Protein AF-A0AAE4IYU4-F1 (afdb_monomer)

Radius of gyration: 15.79 Å; Cα contacts (8 Å, |Δi|>4): 19; chains: 1; bounding box: 30×13×50 Å

pLDDT: mean 85.26, std 11.62, range [46.31, 97.12]

Organism: NCBI:txid2071710

Structure (mmCIF, N/CA/C/O backbone):
data_AF-A0AAE4IYU4-F1
#
_entry.id   AF-A0AAE4IYU4-F1
#
loop_
_atom_site.group_PDB
_atom_site.id
_atom_site.type_symbol
_atom_site.label_atom_id
_atom_site.label_alt_id
_atom_site.label_comp_id
_atom_site.label_asym_id
_atom_site.label_entity_id
_atom_site.label_seq_id
_atom_site.pdbx_PDB_ins_code
_atom_site.Cartn_x
_atom_site.Cartn_y
_atom_site.Cartn_z
_atom_site.occupancy
_atom_site.B_iso_or_equiv
_atom_site.auth_seq_id
_atom_site.auth_comp_id
_atom_site.auth_asym_id
_atom_site.auth_atom_id
_atom_site.pdbx_PDB_model_num
ATOM 1 N N . MET A 1 1 ? -17.077 5.344 31.566 1.00 61.72 1 MET A N 1
ATOM 2 C CA . MET A 1 1 ? -15.795 4.659 31.256 1.00 61.72 1 MET A CA 1
ATOM 3 C C . MET A 1 1 ? -15.839 3.807 29.983 1.00 61.72 1 MET A C 1
ATOM 5 O O . MET A 1 1 ? -14.850 3.770 29.267 1.00 61.72 1 MET A O 1
ATOM 9 N N . GLN A 1 2 ? -16.947 3.110 29.699 1.00 75.50 2 GLN A N 1
ATOM 10 C CA . GLN A 1 2 ? -17.050 2.162 28.577 1.00 75.50 2 GLN A CA 1
ATOM 11 C C . GLN A 1 2 ? -17.055 2.844 27.195 1.00 75.50 2 GLN A C 1
ATOM 13 O O . GLN A 1 2 ? -16.368 2.384 26.292 1.00 75.50 2 GLN A O 1
ATOM 18 N N . PHE A 1 3 ? -17.722 3.999 27.073 1.00 81.00 3 PHE A N 1
ATOM 19 C CA . PHE A 1 3 ? -17.733 4.820 25.852 1.00 81.00 3 PHE A CA 1
ATOM 20 C C . PHE A 1 3 ? -16.329 5.275 25.424 1.00 81.00 3 PHE A C 1
ATOM 22 O O . PHE A 1 3 ? -15.927 5.065 24.287 1.00 81.00 3 PHE A O 1
ATOM 29 N N . LEU A 1 4 ? -15.542 5.815 26.362 1.00 83.62 4 LEU A N 1
ATOM 30 C CA . LEU A 1 4 ? -14.189 6.310 26.083 1.00 83.62 4 LEU A CA 1
ATOM 31 C C . LEU A 1 4 ? -13.242 5.183 25.633 1.00 83.62 4 LEU A C 1
ATOM 33 O O . LEU A 1 4 ? -12.397 5.392 24.771 1.00 83.62 4 LEU A O 1
ATOM 37 N N . LYS A 1 5 ? -13.412 3.975 26.190 1.00 84.12 5 LYS A N 1
ATOM 38 C CA . LYS A 1 5 ? -12.668 2.779 25.769 1.00 84.12 5 LYS A CA 1
ATOM 39 C C . LYS A 1 5 ? -13.053 2.310 24.365 1.00 84.12 5 LYS A C 1
ATOM 41 O O . LYS A 1 5 ? -12.157 1.941 23.618 1.00 84.12 5 LYS A O 1
ATOM 46 N N . SER A 1 6 ? -14.343 2.317 24.019 1.00 83.50 6 SER A N 1
ATOM 47 C CA . SER A 1 6 ? -14.805 1.959 22.668 1.00 83.50 6 SER A CA 1
ATOM 48 C C . SER A 1 6 ? -14.259 2.938 21.635 1.00 83.50 6 SER A C 1
ATOM 50 O O . SER A 1 6 ? -13.644 2.527 20.666 1.00 83.50 6 SER A O 1
ATOM 52 N N . PHE A 1 7 ? -14.371 4.234 21.919 1.00 79.75 7 PHE A N 1
ATOM 53 C CA . PHE A 1 7 ? -13.901 5.292 21.032 1.00 79.75 7 PHE A CA 1
ATOM 54 C C . PHE A 1 7 ? -12.387 5.233 20.775 1.00 79.75 7 PHE A C 1
ATOM 56 O O . PHE A 1 7 ? -11.941 5.328 19.637 1.00 79.75 7 PHE A O 1
ATOM 63 N N . LEU A 1 8 ? -11.581 5.032 21.824 1.00 86.38 8 LEU A N 1
ATOM 64 C CA . LEU A 1 8 ? -10.130 4.870 21.675 1.00 86.38 8 LEU A CA 1
ATOM 65 C C . LEU A 1 8 ? -9.758 3.604 20.898 1.00 86.38 8 LEU A C 1
ATOM 67 O O . LEU A 1 8 ? -8.759 3.604 20.184 1.00 86.38 8 LEU A O 1
ATOM 71 N N . LYS A 1 9 ? -10.545 2.533 21.043 1.00 84.88 9 LYS A N 1
ATOM 72 C CA . LYS A 1 9 ? -10.330 1.290 20.306 1.00 84.88 9 LYS A CA 1
ATOM 73 C C . LYS A 1 9 ? -10.629 1.473 18.820 1.00 84.88 9 LYS A C 1
ATOM 75 O O . LYS A 1 9 ? -9.788 1.099 18.016 1.00 84.88 9 LYS A O 1
ATOM 80 N N . ASP A 1 10 ? -11.737 2.126 18.485 1.00 81.19 10 ASP A N 1
ATOM 81 C CA . ASP A 1 10 ? -12.100 2.415 17.095 1.00 81.19 10 ASP A CA 1
ATOM 82 C C . ASP A 1 10 ? -11.036 3.291 16.416 1.00 81.19 10 ASP A C 1
ATOM 84 O O . ASP A 1 10 ? -10.589 2.979 15.318 1.00 81.19 10 ASP A O 1
ATOM 88 N N . ILE A 1 11 ? -10.530 4.324 17.105 1.00 83.50 11 ILE A N 1
ATOM 89 C CA . ILE A 1 11 ? -9.431 5.161 16.589 1.00 83.50 11 ILE A CA 1
ATOM 90 C C . ILE A 1 11 ? -8.157 4.344 16.352 1.00 83.50 11 ILE A C 1
ATOM 92 O O . ILE A 1 11 ? -7.465 4.545 15.353 1.00 83.50 11 ILE A O 1
ATOM 96 N N . MET A 1 12 ? -7.808 3.458 17.285 1.00 84.31 12 MET A N 1
ATOM 97 C CA . MET A 1 12 ? -6.596 2.648 17.183 1.00 84.31 12 MET A CA 1
ATOM 98 C C . MET A 1 12 ? -6.706 1.611 16.062 1.00 84.31 12 MET A C 1
ATOM 100 O O . MET A 1 12 ? -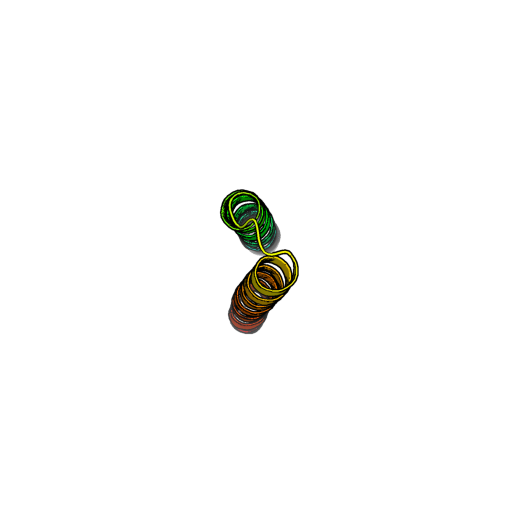5.736 1.413 15.330 1.00 84.31 12 MET A O 1
ATOM 104 N N . ASP A 1 13 ? -7.878 0.998 15.898 1.00 82.81 13 ASP A N 1
ATOM 105 C CA . ASP A 1 13 ? -8.156 0.051 14.820 1.00 82.81 13 ASP A CA 1
ATOM 106 C C . ASP A 1 13 ? -8.135 0.765 13.460 1.00 82.81 13 ASP A C 1
ATOM 108 O O . ASP A 1 13 ? -7.462 0.299 12.539 1.00 82.81 13 ASP A O 1
ATOM 112 N N . ASP A 1 14 ? -8.758 1.941 13.341 1.00 80.25 14 ASP A N 1
ATOM 113 C CA . ASP A 1 14 ? -8.688 2.765 12.131 1.00 80.25 14 ASP A CA 1
ATOM 114 C C . ASP A 1 14 ? -7.236 3.123 11.785 1.00 80.25 14 ASP A C 1
ATOM 116 O O . ASP A 1 14 ? -6.785 2.903 10.657 1.00 80.25 14 ASP A O 1
ATOM 120 N N . PHE A 1 15 ? -6.463 3.620 12.756 1.00 82.69 15 PHE A N 1
ATOM 121 C CA . PHE A 1 15 ? -5.056 3.967 12.548 1.00 82.69 15 PHE A CA 1
ATOM 122 C C . PHE A 1 15 ? -4.229 2.756 12.096 1.00 82.69 15 PHE A C 1
ATOM 124 O O . PHE A 1 15 ? -3.409 2.869 11.181 1.00 82.69 15 PHE A O 1
ATOM 131 N N . PHE A 1 16 ? -4.470 1.587 12.694 1.00 82.94 16 PHE A N 1
ATOM 132 C CA . PHE A 1 16 ? -3.788 0.351 12.331 1.00 82.94 16 PHE A CA 1
ATOM 133 C C . PHE A 1 16 ? -4.116 -0.083 10.897 1.00 82.94 16 PHE A C 1
ATOM 135 O O . PHE A 1 16 ? -3.204 -0.418 10.138 1.00 82.94 16 PHE A O 1
ATOM 142 N N . TRP A 1 17 ? -5.386 -0.037 10.488 1.00 79.75 17 TRP A N 1
ATOM 143 C CA . TRP A 1 17 ? -5.802 -0.447 9.144 1.00 79.75 17 TRP A CA 1
ATOM 144 C C . TRP A 1 17 ? -5.323 0.512 8.056 1.00 79.75 17 TRP A C 1
ATOM 146 O O . TRP A 1 17 ? -4.754 0.057 7.058 1.00 79.75 17 TRP A O 1
ATOM 156 N N . TYR A 1 18 ? -5.483 1.825 8.247 1.00 81.06 18 TYR A N 1
ATOM 157 C CA . TYR A 1 18 ? -4.975 2.809 7.286 1.00 81.06 18 TYR A CA 1
ATOM 158 C C . TYR A 1 18 ? -3.444 2.774 7.213 1.00 81.06 18 TYR A C 1
ATOM 160 O O . TYR A 1 18 ? -2.887 2.775 6.114 1.00 81.06 18 TYR A O 1
ATOM 168 N N . GLY A 1 19 ? -2.760 2.668 8.357 1.00 85.62 19 GLY A N 1
ATOM 169 C CA . GLY A 1 19 ? -1.302 2.564 8.414 1.00 85.62 19 GLY A CA 1
ATOM 170 C C . GLY A 1 19 ? -0.775 1.308 7.720 1.00 85.62 19 GLY A C 1
ATOM 171 O O . GLY A 1 19 ? 0.142 1.393 6.906 1.00 85.62 19 GLY A O 1
ATOM 172 N N . THR A 1 20 ? -1.402 0.155 7.966 1.00 86.88 20 THR A N 1
ATOM 173 C CA . THR A 1 20 ? -1.042 -1.116 7.317 1.00 86.88 20 THR A CA 1
ATOM 174 C C . THR A 1 20 ? -1.257 -1.049 5.805 1.00 86.88 20 THR A C 1
ATOM 176 O O . THR A 1 20 ? -0.408 -1.513 5.045 1.00 86.88 20 THR A O 1
ATOM 179 N N . GLY A 1 21 ? -2.352 -0.430 5.350 1.00 87.44 21 GLY A N 1
ATOM 180 C CA . GLY A 1 21 ? -2.620 -0.239 3.924 1.00 87.44 21 GLY A CA 1
ATOM 181 C C . GLY A 1 21 ? -1.569 0.638 3.243 1.00 87.44 21 GLY A C 1
ATOM 182 O O . GLY A 1 21 ? -1.004 0.243 2.227 1.00 87.44 21 GLY A O 1
ATOM 183 N N . ILE A 1 22 ? -1.249 1.792 3.832 1.00 88.56 22 ILE A N 1
ATOM 184 C CA . ILE A 1 22 ? -0.214 2.699 3.311 1.00 88.56 22 ILE A CA 1
ATOM 185 C C . ILE A 1 22 ? 1.147 1.998 3.270 1.00 88.56 22 ILE A C 1
ATOM 187 O O . ILE A 1 22 ? 1.845 2.060 2.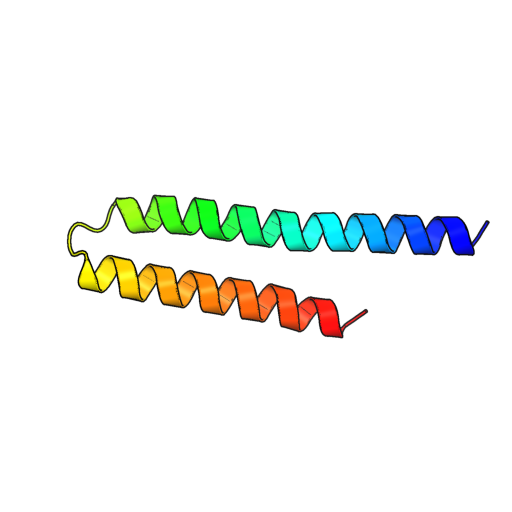259 1.00 88.56 22 ILE A O 1
ATOM 191 N N . PHE A 1 23 ? 1.510 1.283 4.335 1.00 91.19 23 PHE A N 1
ATOM 192 C CA . PHE A 1 23 ? 2.768 0.546 4.403 1.00 91.19 23 PHE A CA 1
ATOM 193 C C .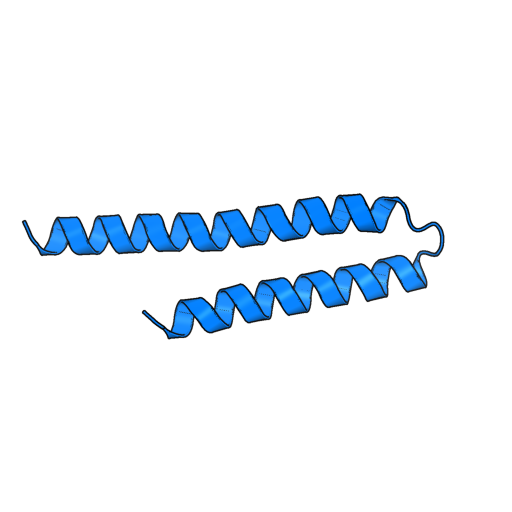 PHE A 1 23 ? 2.869 -0.532 3.314 1.00 91.19 23 PHE A C 1
ATOM 195 O O . PHE A 1 23 ? 3.892 -0.632 2.637 1.00 91.19 23 PHE A O 1
ATOM 202 N N . ALA A 1 24 ? 1.793 -1.289 3.083 1.00 90.81 24 ALA A N 1
ATOM 203 C CA . ALA A 1 24 ? 1.735 -2.291 2.022 1.00 90.81 24 ALA A CA 1
ATOM 204 C C . ALA A 1 24 ? 1.879 -1.672 0.621 1.00 90.81 24 ALA A C 1
ATOM 206 O O . ALA A 1 24 ? 2.581 -2.231 -0.221 1.00 90.81 24 ALA A O 1
ATOM 207 N N . VAL A 1 25 ? 1.274 -0.503 0.376 1.00 92.69 25 VAL A N 1
ATOM 208 C CA . VAL A 1 25 ? 1.428 0.223 -0.896 1.00 92.69 25 VAL A CA 1
ATOM 209 C C . VAL A 1 25 ? 2.864 0.700 -1.091 1.00 92.69 25 VAL A C 1
ATOM 211 O O . VAL A 1 25 ? 3.395 0.551 -2.186 1.00 92.69 25 VAL A O 1
ATO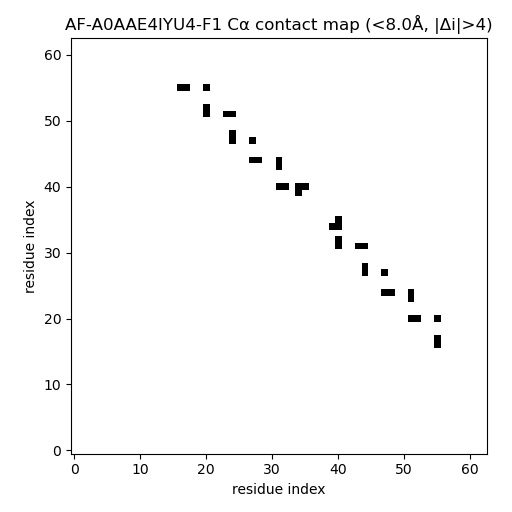M 214 N N . ILE A 1 26 ? 3.514 1.223 -0.048 1.00 93.12 26 ILE A N 1
ATOM 215 C CA . ILE A 1 26 ? 4.911 1.675 -0.126 1.00 93.12 26 ILE A CA 1
ATOM 216 C C . ILE A 1 26 ? 5.841 0.497 -0.430 1.00 93.12 26 ILE A C 1
ATOM 218 O O . ILE A 1 26 ? 6.643 0.580 -1.358 1.00 93.12 26 ILE A O 1
ATOM 222 N N . LEU A 1 27 ? 5.714 -0.619 0.295 1.00 94.00 27 LEU A N 1
ATOM 223 C CA . LEU A 1 27 ? 6.509 -1.819 0.019 1.00 94.00 27 LEU A CA 1
ATOM 224 C C . LEU A 1 27 ? 6.241 -2.372 -1.383 1.00 94.00 27 LEU A C 1
ATOM 226 O O . LEU A 1 27 ? 7.170 -2.772 -2.080 1.00 94.00 27 LEU A O 1
ATOM 230 N N . GLY A 1 28 ? 4.98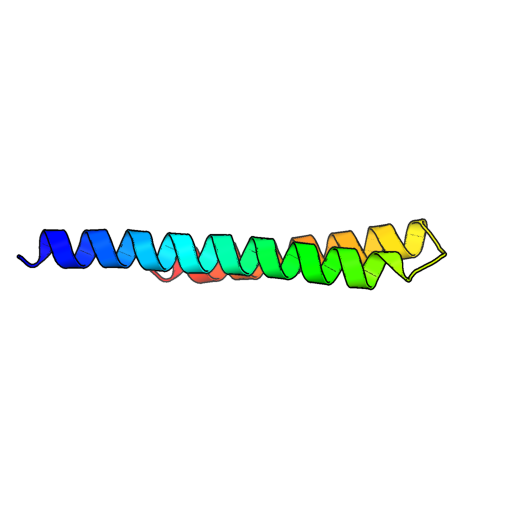0 -2.355 -1.810 1.00 93.19 28 GLY A N 1
ATOM 231 C CA . GLY A 1 28 ? 4.588 -2.742 -3.155 1.00 93.19 28 GLY A CA 1
ATOM 232 C C . GLY A 1 28 ? 5.202 -1.852 -4.232 1.00 93.19 28 GLY A C 1
ATOM 233 O O . GLY A 1 28 ? 5.721 -2.363 -5.217 1.00 93.19 28 GLY A O 1
ATOM 234 N N . ALA A 1 29 ? 5.211 -0.534 -4.029 1.00 93.31 29 ALA A N 1
ATOM 235 C CA . ALA A 1 29 ? 5.839 0.419 -4.939 1.00 93.31 29 ALA A CA 1
ATOM 236 C C . ALA A 1 29 ? 7.357 0.205 -5.027 1.00 93.31 29 ALA A C 1
ATOM 238 O O . ALA A 1 29 ? 7.914 0.222 -6.121 1.00 93.31 29 ALA A O 1
ATOM 239 N N . VAL A 1 30 ? 8.019 -0.060 -3.894 1.00 96.25 30 VAL A N 1
ATOM 240 C CA . VAL A 1 30 ? 9.446 -0.413 -3.867 1.00 96.25 30 VAL A CA 1
ATOM 241 C C . VAL A 1 30 ? 9.688 -1.695 -4.661 1.00 96.25 30 VAL A C 1
ATOM 243 O O . VAL A 1 30 ? 10.567 -1.712 -5.514 1.00 96.25 30 VAL A O 1
ATOM 246 N N . ALA A 1 31 ? 8.884 -2.741 -4.461 1.00 92.62 31 ALA A N 1
ATOM 247 C CA . ALA A 1 31 ? 9.000 -3.979 -5.233 1.00 92.62 31 ALA A CA 1
ATOM 248 C C . ALA A 1 31 ? 8.797 -3.747 -6.742 1.00 92.62 31 ALA A C 1
ATOM 250 O O . ALA A 1 31 ? 9.553 -4.270 -7.557 1.00 92.62 31 ALA A O 1
ATOM 251 N N . VAL A 1 32 ? 7.810 -2.927 -7.110 1.00 95.81 32 VAL A N 1
ATOM 252 C CA . VAL A 1 32 ? 7.516 -2.573 -8.505 1.00 95.81 32 VAL A CA 1
ATOM 253 C C . VAL A 1 32 ? 8.635 -1.742 -9.136 1.00 95.81 32 VAL A C 1
ATOM 255 O O . VAL A 1 32 ? 8.893 -1.907 -10.321 1.00 95.81 32 VAL A O 1
ATOM 258 N N . SER A 1 33 ? 9.350 -0.910 -8.371 1.00 95.00 33 SER A N 1
ATOM 259 C CA . SER A 1 33 ? 10.449 -0.088 -8.906 1.00 95.00 33 SER A CA 1
ATOM 260 C C . SER A 1 33 ? 11.638 -0.887 -9.457 1.00 95.00 33 SER A C 1
ATOM 262 O O . SER A 1 33 ? 12.477 -0.320 -10.149 1.00 95.00 33 SER A O 1
ATOM 264 N N . PHE A 1 34 ? 11.706 -2.194 -9.181 1.00 95.94 34 PHE A N 1
ATOM 265 C CA . PHE A 1 34 ? 12.706 -3.098 -9.757 1.00 95.94 34 PHE A CA 1
ATOM 266 C C . PHE A 1 34 ? 12.277 -3.713 -11.099 1.00 95.94 34 PHE A C 1
ATOM 268 O O . PHE A 1 34 ? 13.040 -4.475 -11.689 1.00 95.94 34 PHE A O 1
ATOM 275 N N . ILE A 1 35 ? 11.062 -3.430 -11.572 1.00 95.69 35 ILE A N 1
ATOM 276 C CA . ILE A 1 35 ? 10.553 -3.904 -12.859 1.00 95.69 35 ILE A CA 1
ATOM 277 C C . ILE A 1 35 ? 10.889 -2.853 -13.922 1.00 95.69 35 ILE A C 1
ATOM 279 O O . ILE A 1 35 ? 10.409 -1.727 -13.847 1.00 95.69 35 ILE A O 1
ATOM 283 N N . GLU A 1 36 ? 11.700 -3.227 -14.914 1.00 95.38 36 GLU A N 1
ATOM 284 C CA . GLU A 1 36 ? 12.105 -2.326 -16.009 1.00 95.38 36 GLU A CA 1
ATOM 285 C C . GLU A 1 36 ? 10.973 -2.057 -17.012 1.00 95.38 36 GLU A C 1
ATOM 287 O O . GLU A 1 36 ? 10.884 -0.970 -17.577 1.00 95.38 36 GLU A O 1
ATOM 292 N N . ASP A 1 37 ? 10.104 -3.044 -17.238 1.00 97.12 37 ASP A N 1
ATOM 293 C CA . ASP A 1 37 ? 8.956 -2.908 -18.133 1.00 97.12 37 ASP A CA 1
ATOM 294 C C . ASP A 1 37 ? 7.840 -2.114 -17.442 1.00 97.12 37 ASP A C 1
ATOM 296 O O . ASP A 1 37 ? 7.168 -2.609 -16.532 1.00 97.12 37 ASP A O 1
ATOM 300 N N . GLU A 1 38 ? 7.637 -0.877 -17.893 1.00 93.50 38 GLU A N 1
ATOM 301 C CA . GLU A 1 38 ? 6.657 0.049 -17.323 1.00 93.50 38 GLU A CA 1
ATOM 302 C C . GLU A 1 38 ? 5.214 -0.474 -17.406 1.00 93.50 38 GLU A C 1
ATOM 304 O O . GLU A 1 38 ? 4.413 -0.229 -16.500 1.00 93.50 38 GLU A O 1
ATOM 309 N N . GLU A 1 39 ? 4.863 -1.224 -18.455 1.00 96.25 39 GLU A N 1
ATOM 310 C CA . GLU A 1 39 ? 3.513 -1.760 -18.621 1.00 96.25 39 GLU A CA 1
ATOM 311 C C . GLU A 1 39 ? 3.252 -2.880 -17.607 1.00 96.25 39 GLU A C 1
ATOM 313 O O . GLU A 1 39 ? 2.197 -2.922 -16.959 1.00 96.25 39 GLU A O 1
ATOM 318 N N . ILE A 1 40 ? 4.230 -3.767 -17.417 1.00 95.06 40 ILE A N 1
ATOM 319 C CA . ILE A 1 40 ? 4.169 -4.820 -16.399 1.00 95.06 40 ILE A CA 1
ATOM 320 C C . ILE A 1 40 ? 4.180 -4.200 -14.998 1.00 95.06 40 ILE A C 1
ATOM 322 O O . ILE A 1 40 ? 3.358 -4.580 -14.159 1.00 95.06 40 ILE A O 1
ATOM 326 N N . ALA A 1 41 ? 5.049 -3.219 -14.750 1.00 94.94 41 ALA A N 1
ATOM 327 C CA . ALA A 1 41 ? 5.150 -2.506 -13.481 1.00 94.94 41 ALA A CA 1
ATOM 328 C C . ALA A 1 41 ? 3.807 -1.875 -13.080 1.00 94.94 41 ALA A C 1
ATOM 330 O O . ALA A 1 41 ? 3.326 -2.078 -11.960 1.00 94.94 41 ALA A O 1
ATOM 331 N N . LEU A 1 42 ? 3.146 -1.187 -14.018 1.00 95.56 42 LEU A N 1
ATOM 332 C CA . LEU A 1 42 ? 1.842 -0.564 -13.801 1.00 95.56 42 LEU A CA 1
ATOM 333 C C . LEU A 1 42 ? 0.759 -1.601 -13.473 1.00 95.56 42 LEU A C 1
ATOM 335 O O . LEU A 1 42 ? -0.030 -1.405 -12.545 1.00 95.56 42 LEU A O 1
ATOM 339 N N . ARG A 1 43 ? 0.722 -2.724 -14.204 1.00 96.12 43 ARG A N 1
ATOM 340 C CA . ARG A 1 43 ? -0.244 -3.808 -13.957 1.00 96.12 43 ARG A CA 1
ATOM 341 C C . ARG A 1 43 ? -0.055 -4.416 -12.568 1.00 96.12 43 ARG A C 1
ATOM 343 O O . ARG A 1 43 ? -1.035 -4.595 -11.845 1.00 96.12 43 ARG A O 1
ATOM 350 N N . VAL A 1 44 ? 1.189 -4.693 -12.175 1.00 94.38 44 VAL A N 1
ATOM 351 C CA . VAL A 1 44 ? 1.512 -5.240 -10.848 1.00 94.38 44 VAL A CA 1
ATOM 352 C C . VAL A 1 44 ? 1.144 -4.245 -9.748 1.00 94.38 44 VAL A C 1
ATOM 354 O O . VAL A 1 44 ? 0.490 -4.628 -8.778 1.00 94.38 44 VAL A O 1
ATOM 357 N N . PHE A 1 45 ? 1.470 -2.963 -9.915 1.00 94.31 45 PHE A N 1
ATOM 358 C CA . PHE A 1 45 ? 1.086 -1.925 -8.959 1.00 94.31 45 PHE A CA 1
ATOM 359 C C . PHE A 1 45 ? -0.437 -1.801 -8.814 1.00 94.31 45 PHE A C 1
ATOM 361 O O . PHE A 1 45 ? -0.953 -1.732 -7.698 1.00 94.31 45 PHE A O 1
ATOM 368 N N . GLY A 1 46 ? -1.176 -1.858 -9.925 1.00 93.94 46 GLY A N 1
ATOM 369 C CA . GLY A 1 46 ? -2.639 -1.869 -9.917 1.00 93.94 46 GLY A CA 1
ATOM 370 C C . GLY A 1 46 ? -3.222 -3.051 -9.136 1.00 93.94 46 GLY A C 1
ATOM 371 O O . GLY A 1 46 ? -4.144 -2.868 -8.340 1.00 93.94 46 GLY A O 1
ATOM 372 N N . ILE A 1 47 ? -2.653 -4.251 -9.290 1.00 95.06 47 ILE A N 1
ATOM 373 C CA . ILE A 1 47 ? -3.054 -5.436 -8.514 1.00 95.06 47 ILE A CA 1
ATOM 374 C C . ILE A 1 47 ? -2.797 -5.217 -7.019 1.00 95.06 47 ILE A C 1
ATOM 376 O O . ILE A 1 47 ? -3.666 -5.520 -6.202 1.00 95.06 47 ILE A O 1
ATOM 380 N N . ILE A 1 48 ? -1.643 -4.656 -6.650 1.00 93.19 48 ILE A N 1
ATOM 381 C CA . ILE A 1 48 ? -1.308 -4.355 -5.250 1.00 93.19 48 ILE A CA 1
ATOM 382 C C . ILE A 1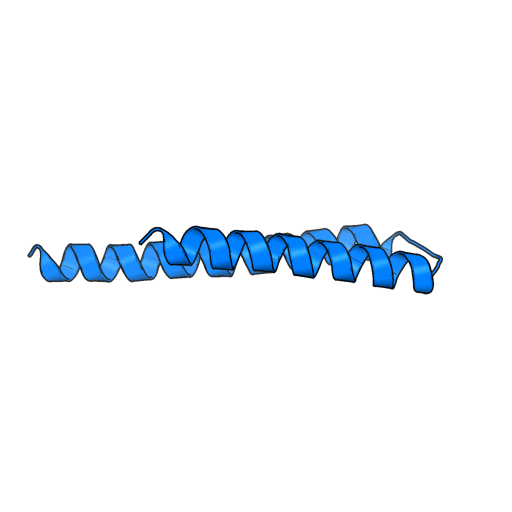 48 ? -2.331 -3.387 -4.649 1.00 93.19 48 ILE A C 1
ATOM 384 O O . ILE A 1 48 ? -2.854 -3.651 -3.565 1.00 93.19 48 ILE A O 1
ATOM 388 N N . LEU A 1 49 ? -2.680 -2.311 -5.362 1.00 92.38 49 LEU A N 1
ATOM 389 C CA . LEU A 1 49 ? -3.710 -1.368 -4.920 1.00 92.38 49 LEU A CA 1
ATOM 390 C C . LEU A 1 49 ? -5.069 -2.051 -4.725 1.00 92.38 49 LEU A C 1
ATOM 392 O O . LEU A 1 49 ? -5.727 -1.814 -3.713 1.00 92.38 49 LEU A O 1
ATOM 396 N N . LEU A 1 50 ? -5.476 -2.927 -5.650 1.00 92.44 50 LEU A N 1
ATOM 397 C CA . LEU A 1 50 ? -6.735 -3.670 -5.546 1.00 92.44 50 LEU A CA 1
ATOM 398 C C . LEU A 1 50 ? -6.752 -4.621 -4.346 1.00 92.44 50 LEU A C 1
ATOM 400 O O . LEU A 1 50 ? -7.757 -4.694 -3.640 1.00 92.44 50 LEU A O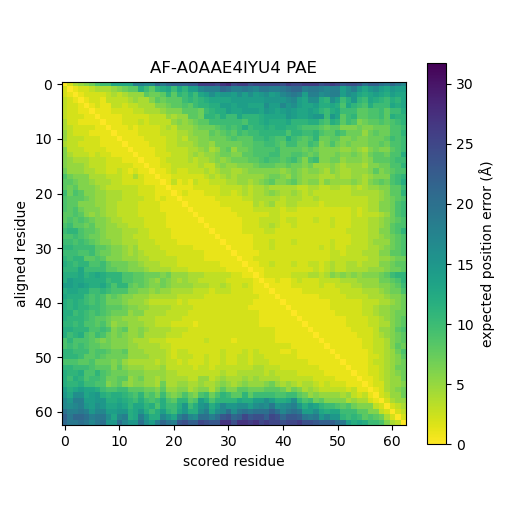 1
ATOM 404 N N . VAL A 1 51 ? -5.648 -5.323 -4.082 1.00 90.00 51 VAL A N 1
ATOM 405 C CA . VAL A 1 51 ? -5.521 -6.223 -2.926 1.00 90.00 51 VAL A CA 1
ATOM 406 C C . VAL A 1 51 ? -5.575 -5.435 -1.619 1.00 90.00 51 VAL A C 1
ATOM 408 O O . VAL A 1 51 ? -6.341 -5.795 -0.724 1.00 90.00 51 VAL A O 1
ATOM 411 N N . VAL A 1 52 ? -4.822 -4.337 -1.513 1.00 89.00 52 VAL A N 1
ATOM 412 C CA . VAL A 1 52 ? -4.833 -3.474 -0.321 1.00 89.00 52 VAL A CA 1
ATOM 413 C C . VAL A 1 52 ? -6.222 -2.879 -0.096 1.00 89.00 52 VAL A C 1
ATOM 415 O O . VAL A 1 52 ? -6.728 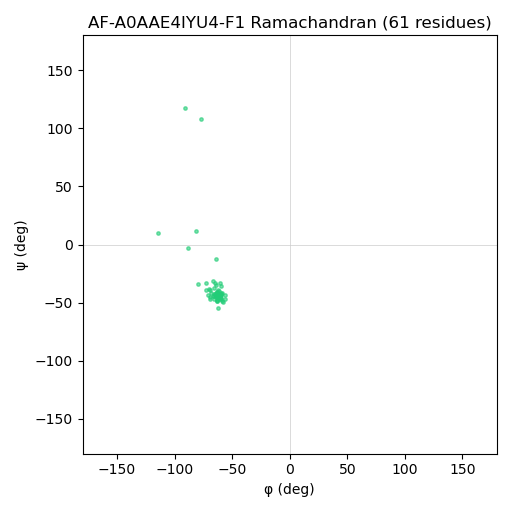-2.923 1.025 1.00 89.00 52 VAL A O 1
ATOM 418 N N . TYR A 1 53 ? -6.872 -2.389 -1.154 1.00 85.38 53 TYR A N 1
ATOM 419 C CA . TYR A 1 53 ? -8.240 -1.881 -1.090 1.00 85.38 53 TYR A CA 1
ATOM 420 C C . TYR A 1 53 ? -9.223 -2.957 -0.620 1.00 85.38 53 TYR A C 1
ATOM 422 O O . TYR A 1 53 ? -10.023 -2.709 0.281 1.00 85.38 53 TYR A O 1
ATOM 430 N N . PHE A 1 54 ? -9.141 -4.167 -1.182 1.00 85.00 54 PHE A N 1
ATOM 431 C CA . PHE A 1 54 ? -10.004 -5.278 -0.793 1.00 85.00 54 PHE A CA 1
ATOM 432 C C . PHE A 1 54 ? -9.825 -5.641 0.681 1.00 85.00 54 PHE A C 1
ATOM 434 O O . PHE A 1 54 ? -10.817 -5.811 1.384 1.00 85.00 54 PHE A O 1
ATOM 441 N N . ILE A 1 55 ? -8.586 -5.719 1.172 1.00 82.06 55 ILE A N 1
ATOM 442 C CA . ILE A 1 55 ? -8.299 -5.997 2.584 1.00 82.06 55 ILE A CA 1
ATOM 443 C C . ILE A 1 55 ? -8.869 -4.874 3.459 1.00 82.06 55 ILE A C 1
ATOM 445 O O . ILE A 1 55 ? -9.692 -5.148 4.332 1.00 82.06 55 ILE A O 1
ATOM 449 N N . ALA A 1 56 ? -8.517 -3.616 3.191 1.00 77.25 56 ALA A N 1
ATOM 450 C CA . ALA A 1 56 ? -8.989 -2.476 3.976 1.00 77.25 56 ALA A CA 1
ATOM 451 C C . ALA A 1 56 ? -10.528 -2.406 4.029 1.00 77.25 56 ALA A C 1
ATOM 453 O O . ALA A 1 56 ? -11.114 -2.238 5.098 1.00 77.25 56 ALA A O 1
ATOM 454 N N . PHE A 1 57 ? -11.204 -2.617 2.896 1.00 72.12 57 PHE A N 1
ATOM 455 C CA . PHE A 1 57 ? -12.664 -2.588 2.818 1.00 72.12 57 PHE A CA 1
ATOM 456 C C . PHE A 1 57 ? -13.322 -3.816 3.466 1.00 72.12 57 PHE A C 1
ATOM 458 O O . PHE A 1 57 ? -14.341 -3.701 4.152 1.00 72.12 57 PHE A O 1
ATOM 465 N N . ARG A 1 58 ? -12.741 -5.012 3.294 1.00 69.75 58 ARG A N 1
ATOM 466 C CA . ARG A 1 58 ? -13.272 -6.255 3.874 1.00 69.75 58 ARG A CA 1
ATOM 467 C C . ARG A 1 58 ? -13.204 -6.245 5.396 1.00 69.75 58 ARG A C 1
ATOM 469 O O . ARG A 1 58 ? -14.122 -6.779 6.022 1.00 69.75 58 ARG A O 1
ATOM 476 N N . TYR A 1 59 ? -12.144 -5.676 5.966 1.00 62.94 59 TYR A N 1
ATOM 477 C CA . TYR A 1 59 ? -11.965 -5.593 7.413 1.00 62.94 59 TYR A CA 1
ATOM 478 C C . TYR A 1 59 ? -12.767 -4.453 8.043 1.00 62.94 59 TYR A C 1
ATOM 480 O O . TYR 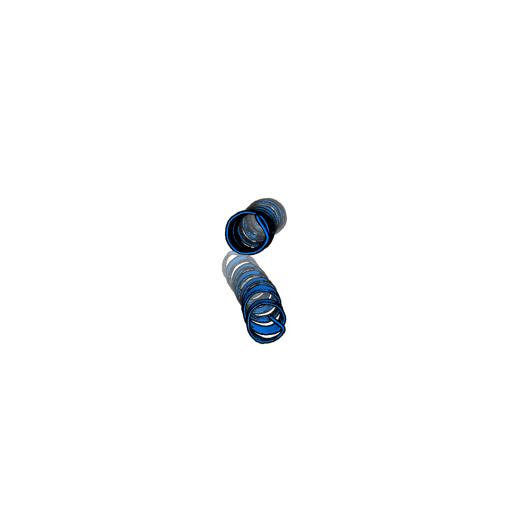A 1 59 ? -13.332 -4.662 9.113 1.00 62.94 59 TYR A O 1
ATOM 488 N N . LYS A 1 60 ? -12.949 -3.323 7.347 1.00 60.44 60 LYS A N 1
ATOM 489 C CA . LYS A 1 60 ? -13.842 -2.244 7.800 1.00 60.44 60 LYS A CA 1
ATOM 490 C C . LYS A 1 60 ? -15.298 -2.702 7.971 1.00 60.44 60 LYS A C 1
ATOM 492 O O . LYS A 1 60 ? -15.959 -2.297 8.915 1.00 60.44 60 LYS A O 1
ATOM 497 N N . ASN A 1 61 ? -15.786 -3.601 7.113 1.00 54.53 61 ASN A N 1
ATOM 498 C CA . ASN A 1 61 ? -17.155 -4.138 7.194 1.00 54.53 61 ASN A CA 1
ATOM 499 C C . ASN A 1 61 ? -17.341 -5.282 8.216 1.00 54.53 61 ASN A C 1
ATOM 501 O O . ASN A 1 61 ? -18.354 -5.982 8.169 1.00 54.53 61 ASN A O 1
ATOM 505 N N . LYS A 1 62 ? -16.363 -5.533 9.095 1.00 50.16 62 LYS A N 1
ATOM 506 C CA . LYS A 1 62 ? -16.479 -6.498 10.204 1.00 50.16 62 LYS A CA 1
ATOM 507 C C . LYS A 1 62 ? -16.424 -5.844 11.597 1.00 50.16 62 LYS A C 1
ATOM 509 O O . LYS A 1 62 ? -16.325 -6.583 12.575 1.00 50.16 62 LYS A O 1
ATOM 514 N N . GLY A 1 63 ? -16.485 -4.512 11.672 1.00 46.31 63 GLY A N 1
ATOM 515 C CA . GLY A 1 63 ? -16.721 -3.751 12.905 1.00 46.31 63 GLY A CA 1
ATOM 516 C C . GLY A 1 63 ? -18.205 -3.532 13.144 1.00 46.31 63 GLY A C 1
ATOM 517 O O . GLY A 1 63 ? -18.885 -3.145 12.167 1.00 46.31 63 GLY A O 1
#

Solvent-accessible surface area (backbone atoms only — not comparable to full-atom values): 3517 Å² total; per-residue (Å²): 117,66,66,64,53,51,55,54,47,52,54,50,50,50,50,51,48,55,48,51,40,54,50,51,50,53,55,45,51,58,62,34,70,74,45,85,54,62,70,60,26,50,54,52,47,52,49,50,52,51,50,43,49,50,51,52,54,59,55,61,75,71,114

Mean predicted aligned error: 6.01 Å

Sequence (63 aa):
MQFLKSFLKDIMDDFFWYGTGIFAVILGAVAVSFIEDEEIALRVFGIILLVVYFIAFRYKNKG

Foldseek 3Di:
DVVVVVVVVVVVVVCVLVVVLVVQLVVQLVVLVPDPDPVVSVVSSVVSNVVSVCVSVVVVVVD

Secondary structure (DSSP, 8-state):
-HHHHHHHHHHHHHHHHHHHHHHHHHHHHHHHTT---HHHHHHHHHHHHHHHHHHHHHHHTT-